Protein AF-A0A345PP57-F1 (afdb_monomer_lite)

pLDDT: mean 84.2, std 14.95, range [36.59, 97.56]

Sequence (136 aa):
MLFDFIETGRGIQILYQYAKQEILESDFFDLTAEGYQQLSEIEQTQKWYILNAEKLNQNYIEEGAYFIVNEKEKNILLRAVQFIHFTSEKLATNASFLERLLYSKHCMPDCFFSTSTKNENENCRIIQLGQSDDKN

Foldseek 3Di:
DVVLLLLLLLLLLCCLQWFPADFDPVQWAWDDPLRLVVDDPVLNVFTKTWGHNVGTDCVRADVQKTKMFTPVNSVSNNSNSVVLCVQCVVPDPPDGSNNSSVSVNVVDPCVSVPPPDPPPDSGIDIGRRDPPPPPD

Structure (mmCIF, N/CA/C/O backbone):
data_AF-A0A345PP57-F1
#
_entry.id   AF-A0A345PP57-F1
#
loop_
_atom_site.group_PDB
_atom_site.id
_atom_site.type_symbol
_atom_site.label_atom_id
_atom_site.label_alt_id
_atom_site.label_comp_id
_atom_site.label_asym_id
_atom_site.label_entity_id
_atom_site.label_seq_id
_atom_site.pdbx_PDB_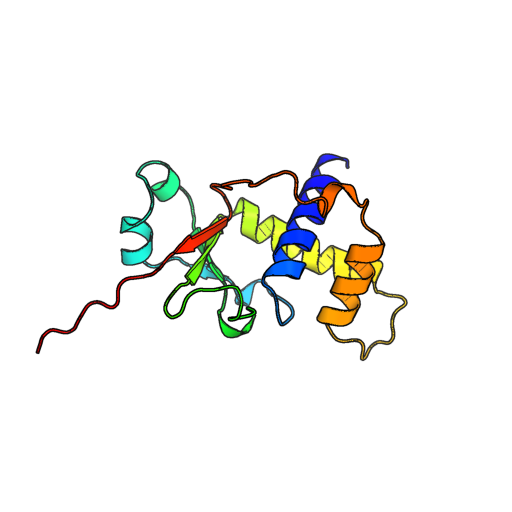ins_code
_atom_site.Cartn_x
_atom_site.Cartn_y
_atom_site.Cartn_z
_atom_site.occupancy
_atom_site.B_iso_or_equiv
_atom_site.auth_seq_id
_atom_site.auth_comp_id
_atom_site.auth_asym_id
_atom_site.auth_atom_id
_atom_site.pdbx_PDB_model_num
ATOM 1 N N . MET A 1 1 ? -2.163 19.521 -8.896 1.00 59.44 1 MET A N 1
ATOM 2 C CA . MET A 1 1 ? -0.851 19.616 -9.582 1.00 59.44 1 MET A CA 1
ATOM 3 C C . MET A 1 1 ? 0.356 19.554 -8.639 1.00 59.44 1 MET A C 1
ATOM 5 O O . MET A 1 1 ? 1.200 18.717 -8.901 1.00 59.44 1 MET A O 1
ATOM 9 N N . LEU A 1 2 ? 0.474 20.348 -7.556 1.00 58.28 2 LEU A N 1
ATOM 10 C CA . LEU A 1 2 ? 1.575 20.173 -6.572 1.00 58.28 2 LEU A CA 1
ATOM 11 C C . LEU A 1 2 ? 1.232 19.175 -5.447 1.00 58.28 2 LEU A C 1
ATOM 13 O O . LEU A 1 2 ? 2.049 18.324 -5.113 1.00 58.28 2 LEU A O 1
ATOM 17 N N . PHE A 1 3 ? 0.009 19.242 -4.904 1.00 57.50 3 PHE A N 1
ATOM 18 C CA . PHE A 1 3 ? -0.466 18.309 -3.870 1.00 57.50 3 PHE A CA 1
ATOM 19 C C . PHE A 1 3 ? -0.450 16.851 -4.348 1.00 57.50 3 PHE A C 1
ATOM 21 O O . PHE A 1 3 ? 0.043 15.989 -3.629 1.00 57.50 3 PHE A O 1
ATOM 28 N N . ASP A 1 4 ? -0.866 16.596 -5.592 1.00 72.69 4 ASP A N 1
ATOM 29 C CA . ASP A 1 4 ? -0.857 15.248 -6.179 1.00 72.69 4 ASP A CA 1
ATOM 30 C C . ASP A 1 4 ? 0.560 14.664 -6.270 1.00 72.69 4 ASP A C 1
ATOM 32 O O . ASP A 1 4 ? 0.749 13.469 -6.061 1.00 72.69 4 ASP A O 1
ATOM 36 N N . PHE A 1 5 ? 1.571 15.500 -6.534 1.00 78.44 5 PHE A N 1
ATOM 37 C CA . PHE A 1 5 ? 2.967 15.067 -6.609 1.00 78.44 5 PHE A CA 1
ATOM 38 C C . PHE A 1 5 ? 3.530 14.717 -5.227 1.00 78.44 5 PHE A C 1
ATOM 40 O O . PHE A 1 5 ? 4.190 13.691 -5.076 1.00 78.44 5 PHE A O 1
ATOM 47 N N . ILE A 1 6 ? 3.219 15.524 -4.205 1.00 83.44 6 ILE A N 1
ATOM 48 C CA . ILE A 1 6 ? 3.633 15.261 -2.818 1.00 83.44 6 ILE A CA 1
ATOM 49 C C . ILE A 1 6 ? 2.985 13.977 -2.294 1.00 83.44 6 ILE A C 1
ATOM 51 O O . ILE A 1 6 ? 3.663 13.126 -1.718 1.00 83.44 6 ILE A O 1
ATOM 55 N N . GLU A 1 7 ? 1.682 13.809 -2.519 1.00 85.94 7 GLU A N 1
ATOM 56 C CA . GLU A 1 7 ? 0.967 12.601 -2.113 1.00 85.94 7 GLU A CA 1
ATOM 57 C C . GLU A 1 7 ? 1.491 11.363 -2.851 1.00 85.94 7 GLU A C 1
ATOM 59 O O . GLU A 1 7 ? 1.737 10.341 -2.217 1.00 85.94 7 GLU A O 1
ATOM 64 N N . THR A 1 8 ? 1.755 11.468 -4.156 1.00 87.50 8 THR A N 1
ATOM 65 C CA . THR A 1 8 ? 2.334 10.374 -4.953 1.00 87.50 8 THR A CA 1
ATOM 66 C C . THR A 1 8 ? 3.727 9.986 -4.464 1.00 87.50 8 THR A C 1
ATOM 68 O O . THR A 1 8 ? 3.983 8.804 -4.247 1.00 87.50 8 THR A O 1
ATOM 71 N N . GLY A 1 9 ? 4.620 10.956 -4.237 1.00 88.56 9 GLY A N 1
ATOM 72 C CA . GLY A 1 9 ? 5.967 10.689 -3.724 1.00 88.56 9 GLY A CA 1
ATOM 73 C C . GLY A 1 9 ? 5.939 9.998 -2.359 1.00 88.56 9 GLY A C 1
ATOM 74 O O . GLY A 1 9 ? 6.667 9.030 -2.135 1.00 88.56 9 GLY A O 1
ATOM 75 N N . ARG A 1 10 ? 5.020 10.412 -1.479 1.00 87.50 10 ARG A N 1
ATOM 76 C CA . ARG A 1 10 ? 4.772 9.740 -0.197 1.00 87.50 10 ARG A CA 1
ATOM 77 C C . ARG A 1 10 ? 4.251 8.313 -0.379 1.00 87.50 10 ARG A C 1
ATOM 79 O O . ARG A 1 10 ? 4.735 7.403 0.285 1.00 87.50 10 ARG A O 1
ATOM 86 N N . GLY A 1 11 ? 3.307 8.096 -1.294 1.00 91.12 11 GLY A N 1
ATOM 87 C CA . GLY A 1 11 ? 2.829 6.754 -1.625 1.00 91.12 11 GLY A CA 1
ATOM 88 C C . GLY A 1 11 ? 3.964 5.851 -2.115 1.00 91.12 11 GLY A C 1
ATOM 89 O O . GLY A 1 11 ? 4.098 4.728 -1.642 1.00 91.12 11 GLY A O 1
ATOM 90 N N . ILE A 1 12 ? 4.856 6.359 -2.971 1.00 92.38 12 ILE A N 1
ATOM 91 C CA . ILE A 1 12 ? 6.043 5.623 -3.439 1.00 92.38 12 ILE A CA 1
ATOM 92 C C . ILE A 1 12 ? 6.989 5.302 -2.280 1.00 92.38 12 ILE A C 1
ATOM 94 O O . ILE A 1 12 ? 7.525 4.199 -2.235 1.00 92.38 12 ILE A O 1
ATOM 98 N N . GLN A 1 13 ? 7.182 6.217 -1.326 1.00 89.88 13 GLN A N 1
ATOM 99 C CA . GLN A 1 13 ? 7.993 5.958 -0.134 1.00 89.88 13 GLN A CA 1
ATOM 100 C C . GLN A 1 13 ? 7.438 4.785 0.690 1.00 89.88 13 GLN A C 1
ATOM 102 O O . GLN A 1 13 ? 8.194 3.887 1.061 1.00 89.88 13 GLN A O 1
ATOM 107 N N . ILE A 1 14 ? 6.123 4.763 0.922 1.00 90.44 14 ILE A N 1
ATOM 108 C CA . ILE A 1 14 ? 5.447 3.688 1.664 1.00 90.44 14 ILE A CA 1
ATOM 109 C C . ILE A 1 14 ? 5.544 2.368 0.897 1.00 90.44 14 ILE A C 1
ATOM 111 O O . ILE A 1 14 ? 5.946 1.356 1.469 1.00 90.44 14 ILE A O 1
ATOM 115 N N . LEU A 1 15 ? 5.249 2.376 -0.405 1.00 93.50 15 LEU A N 1
ATOM 116 C CA . LEU A 1 15 ? 5.375 1.192 -1.256 1.00 93.50 15 LEU A CA 1
ATOM 117 C C . LEU A 1 15 ? 6.810 0.655 -1.253 1.00 93.50 15 LEU A C 1
ATOM 119 O O . LEU A 1 15 ? 7.011 -0.545 -1.113 1.00 93.50 15 LEU A O 1
ATOM 123 N N . TYR A 1 16 ? 7.812 1.530 -1.351 1.00 91.06 16 TYR A N 1
ATOM 124 C CA . TYR A 1 16 ? 9.223 1.140 -1.330 1.00 91.06 16 TYR A CA 1
ATOM 125 C C . TYR A 1 16 ? 9.633 0.471 -0.015 1.00 91.06 16 TYR A C 1
ATOM 127 O O . TYR A 1 16 ? 10.482 -0.418 -0.015 1.00 91.06 16 TYR A O 1
ATOM 135 N N . GLN A 1 17 ? 9.042 0.894 1.101 1.00 88.12 17 GLN A N 1
ATOM 136 C CA . GLN A 1 17 ? 9.332 0.324 2.409 1.00 88.12 17 GLN A CA 1
ATOM 137 C C . GLN A 1 17 ? 8.583 -0.993 2.650 1.00 88.12 17 GLN A C 1
ATOM 139 O O . GLN A 1 17 ? 9.179 -1.947 3.143 1.00 88.12 17 GLN A O 1
ATOM 144 N N . TYR A 1 18 ? 7.296 -1.061 2.305 1.00 91.00 18 TYR A N 1
ATOM 145 C CA . TYR A 1 18 ? 6.420 -2.137 2.772 1.00 91.00 18 TYR A CA 1
ATOM 146 C C . TYR A 1 18 ? 5.929 -3.089 1.684 1.00 91.00 18 TYR A C 1
ATOM 148 O O . TYR A 1 18 ? 5.517 -4.193 2.023 1.00 91.00 18 TYR A O 1
ATOM 156 N N . ALA A 1 19 ? 5.951 -2.734 0.400 1.00 93.12 19 ALA A N 1
ATOM 157 C CA . ALA A 1 19 ? 5.431 -3.609 -0.649 1.00 93.12 19 ALA A CA 1
ATOM 158 C C . ALA A 1 19 ? 6.480 -4.640 -1.099 1.00 93.12 19 ALA A C 1
ATOM 160 O O . ALA A 1 19 ? 7.644 -4.313 -1.327 1.00 93.12 19 ALA A O 1
ATOM 161 N N . LYS A 1 20 ? 6.056 -5.894 -1.288 1.00 94.38 20 LYS A N 1
ATOM 162 C CA . LYS A 1 20 ? 6.827 -6.926 -2.014 1.00 94.38 20 LYS A CA 1
ATOM 163 C C . LYS A 1 20 ? 6.245 -7.242 -3.393 1.00 94.38 20 LYS A C 1
ATOM 165 O O . LYS A 1 20 ? 6.922 -7.838 -4.225 1.00 94.38 20 LYS A O 1
ATOM 170 N N . GLN A 1 21 ? 4.987 -6.875 -3.624 1.00 95.50 21 GLN A N 1
ATOM 171 C CA . GLN A 1 21 ? 4.260 -7.069 -4.876 1.00 95.50 21 GLN A CA 1
ATOM 172 C C . GLN A 1 21 ? 3.379 -5.854 -5.163 1.00 95.50 21 GLN A C 1
ATOM 174 O O . GLN A 1 21 ? 3.165 -5.012 -4.293 1.00 95.50 21 GLN A O 1
ATOM 179 N N . GLU A 1 22 ? 2.858 -5.789 -6.386 1.00 96.00 22 GLU A N 1
ATOM 180 C CA . GLU A 1 22 ? 1.872 -4.784 -6.768 1.00 96.00 22 GLU A CA 1
ATOM 181 C C . GLU A 1 22 ? 0.615 -4.886 -5.899 1.00 96.00 22 GLU A C 1
ATOM 183 O O . GLU A 1 22 ? 0.081 -5.983 -5.693 1.00 96.00 22 GLU A O 1
ATOM 188 N N . ILE A 1 23 ? 0.159 -3.724 -5.433 1.00 96.62 23 ILE A N 1
ATOM 189 C CA . ILE A 1 23 ? -1.055 -3.543 -4.641 1.00 96.62 23 ILE A CA 1
ATOM 190 C C . ILE A 1 23 ? -2.181 -3.075 -5.559 1.00 96.62 23 ILE A C 1
ATOM 192 O O . ILE A 1 23 ? -2.046 -2.077 -6.267 1.00 96.62 23 ILE A O 1
ATOM 196 N N . LEU A 1 24 ? -3.298 -3.790 -5.514 1.00 97.00 24 LEU A N 1
ATOM 197 C CA . LEU A 1 24 ? -4.513 -3.523 -6.272 1.00 97.00 24 LEU A CA 1
ATOM 198 C C . LEU A 1 24 ? -5.635 -3.068 -5.339 1.00 97.00 24 LEU A C 1
ATOM 200 O O . LEU A 1 24 ? -5.567 -3.228 -4.124 1.00 97.00 24 LEU A O 1
ATOM 204 N N . GLU A 1 25 ? -6.719 -2.540 -5.904 1.00 96.94 25 GLU A N 1
ATOM 205 C CA . GLU A 1 25 ? -7.878 -2.133 -5.103 1.00 96.94 25 GLU A CA 1
ATOM 206 C C . GLU A 1 25 ? -8.505 -3.304 -4.324 1.00 96.94 25 GLU A C 1
ATOM 208 O O . GLU A 1 25 ? -8.961 -3.121 -3.198 1.00 96.94 25 GLU A O 1
ATOM 213 N N . SER A 1 26 ? -8.464 -4.514 -4.884 1.00 97.25 26 SER A N 1
ATOM 214 C CA . SER A 1 26 ? -8.949 -5.737 -4.235 1.00 97.25 26 SER A CA 1
ATOM 215 C C . SER A 1 26 ? -8.102 -6.198 -3.048 1.00 97.25 26 SER A C 1
ATOM 217 O O . SER A 1 26 ? -8.527 -7.090 -2.323 1.00 97.25 26 SER A O 1
ATOM 219 N N . ASP A 1 27 ? -6.909 -5.628 -2.853 1.00 97.56 27 ASP A N 1
ATOM 220 C CA . ASP A 1 27 ? -6.021 -5.972 -1.739 1.00 97.56 27 ASP A CA 1
ATOM 221 C C . ASP A 1 27 ? -6.347 -5.194 -0.453 1.00 97.56 27 ASP A C 1
ATOM 223 O O . ASP A 1 27 ? -5.666 -5.373 0.555 1.00 97.56 27 ASP A O 1
ATOM 227 N N . PHE A 1 28 ? -7.366 -4.330 -0.472 1.00 97.25 28 PHE A N 1
ATOM 228 C CA . PHE A 1 28 ? -7.817 -3.567 0.690 1.00 97.25 28 PHE A CA 1
ATOM 229 C C . PHE A 1 28 ? -9.100 -4.177 1.260 1.00 97.25 28 PHE A C 1
ATOM 231 O O . PHE A 1 28 ? -10.176 -4.048 0.674 1.00 97.25 28 PHE A O 1
ATOM 238 N N . PHE A 1 29 ? -8.991 -4.809 2.424 1.00 96.12 29 PHE A N 1
ATOM 239 C CA . PHE A 1 29 ? -10.115 -5.384 3.162 1.00 96.12 29 PHE A CA 1
ATOM 240 C C . PHE A 1 29 ? -10.619 -4.394 4.209 1.00 96.12 29 PHE A C 1
ATOM 242 O O . PHE A 1 29 ? -9.820 -3.660 4.779 1.00 96.12 29 PHE A O 1
ATOM 249 N N . ASP A 1 30 ? -11.920 -4.356 4.492 1.00 95.81 30 ASP A N 1
ATOM 250 C CA . ASP A 1 30 ? -12.435 -3.503 5.570 1.00 95.81 30 ASP A CA 1
ATOM 251 C C . ASP A 1 30 ? -11.852 -3.942 6.931 1.00 95.81 30 ASP A C 1
ATOM 253 O O . ASP A 1 30 ? -11.715 -5.138 7.211 1.00 95.81 30 ASP A O 1
ATOM 257 N N . LEU A 1 31 ? -11.490 -2.974 7.781 1.00 93.69 31 LEU A N 1
ATOM 258 C CA . LEU A 1 31 ? -10.979 -3.252 9.126 1.00 93.69 31 LEU A CA 1
ATOM 259 C C . LEU A 1 31 ? -12.056 -3.926 9.994 1.00 93.69 31 LEU A C 1
ATOM 261 O O . LEU A 1 31 ? -13.216 -3.513 10.010 1.00 93.69 31 LEU A O 1
ATOM 265 N N . THR A 1 32 ? -11.662 -4.955 10.746 1.00 91.25 32 THR A N 1
ATOM 266 C CA . THR A 1 32 ? -12.563 -5.692 11.642 1.00 91.25 32 THR A CA 1
ATOM 267 C C . THR A 1 32 ? -12.995 -4.843 12.840 1.00 91.25 32 THR A C 1
ATOM 269 O O . THR A 1 32 ? -12.306 -3.905 13.242 1.00 91.25 32 THR A O 1
ATOM 272 N N . ALA A 1 33 ? -14.121 -5.199 13.468 1.00 89.19 33 ALA A N 1
ATOM 273 C CA . ALA A 1 33 ? -14.610 -4.507 14.663 1.00 89.19 33 ALA A CA 1
ATOM 274 C C . ALA A 1 33 ? -13.584 -4.508 15.817 1.00 89.19 33 ALA A C 1
ATOM 276 O O . ALA A 1 33 ? -13.418 -3.496 16.491 1.00 89.19 33 ALA A O 1
ATOM 277 N N . GLU A 1 34 ? -12.857 -5.613 16.006 1.00 87.56 34 GLU A N 1
ATOM 278 C CA . GLU A 1 34 ? -11.767 -5.723 16.987 1.00 87.56 34 GLU A CA 1
ATOM 279 C C . GLU A 1 34 ? -10.621 -4.754 16.670 1.00 87.56 34 GLU A C 1
ATOM 281 O O . GLU A 1 34 ? -10.100 -4.092 17.565 1.00 87.56 34 GLU A O 1
ATOM 286 N N . GLY A 1 35 ? -10.273 -4.591 15.390 1.00 87.12 35 GLY A N 1
ATOM 287 C CA . GLY A 1 35 ? -9.281 -3.604 14.969 1.00 87.12 35 GLY A CA 1
ATOM 288 C C . GLY A 1 35 ? -9.717 -2.168 15.221 1.00 87.12 35 GLY A C 1
ATOM 289 O O . GLY A 1 35 ? -8.895 -1.335 15.604 1.00 87.12 35 GLY A O 1
ATOM 290 N N . TYR A 1 36 ? -11.015 -1.890 15.093 1.00 90.31 36 TYR A N 1
ATOM 291 C CA . TYR A 1 36 ? -11.571 -0.589 15.446 1.00 90.31 36 TYR A CA 1
ATOM 292 C C . TYR A 1 36 ? -11.462 -0.277 16.945 1.00 90.31 36 TYR A C 1
ATOM 294 O O . TYR A 1 36 ? -11.211 0.869 17.302 1.00 90.31 36 TYR A O 1
ATOM 302 N N . GLN A 1 37 ? -11.563 -1.272 17.831 1.00 89.19 37 GLN A N 1
ATOM 303 C CA . GLN A 1 37 ? -11.406 -1.061 19.280 1.00 89.19 37 GLN A CA 1
ATOM 304 C C . GLN A 1 37 ? -9.983 -0.642 19.684 1.00 89.19 37 GLN A C 1
ATOM 306 O O . GLN A 1 37 ? -9.793 -0.086 20.763 1.00 89.19 37 GLN A O 1
ATOM 311 N N . GLN A 1 38 ? -8.992 -0.876 18.819 1.00 86.19 38 GLN A N 1
ATOM 312 C CA . GLN A 1 38 ? -7.602 -0.452 19.019 1.00 86.19 38 GLN A CA 1
ATOM 313 C C . GLN A 1 38 ? -7.291 0.932 18.427 1.00 86.19 38 GLN A C 1
ATOM 315 O O . GLN A 1 38 ? -6.165 1.425 18.522 1.00 86.19 38 GLN A O 1
ATOM 320 N N . LEU A 1 39 ? -8.246 1.552 17.735 1.00 87.38 39 LEU A N 1
ATOM 321 C CA . LEU A 1 39 ? -8.149 2.935 17.270 1.00 87.38 39 LEU A CA 1
ATOM 322 C C . LEU A 1 39 ? -8.548 3.885 18.407 1.00 87.38 39 LEU A C 1
ATOM 324 O O . LEU A 1 39 ? -9.391 3.551 19.240 1.00 87.38 39 LEU A O 1
ATOM 328 N N . SER A 1 40 ? -7.991 5.096 18.413 1.00 88.25 40 SER A N 1
ATOM 329 C CA . SER A 1 40 ? -8.514 6.180 19.251 1.00 88.25 40 SER A CA 1
ATOM 330 C C . SER A 1 40 ? -9.950 6.541 18.846 1.00 88.25 40 SER A C 1
ATOM 332 O O . SER A 1 40 ? -10.365 6.301 17.712 1.00 88.25 40 SER A O 1
ATOM 334 N N . GLU A 1 41 ? -10.715 7.166 19.745 1.00 88.19 41 GLU A N 1
ATOM 335 C CA . GLU A 1 41 ? -12.115 7.547 19.479 1.00 88.19 41 GLU A CA 1
ATOM 336 C C . GLU A 1 41 ? -12.273 8.394 18.205 1.00 88.19 41 GLU A C 1
ATOM 338 O O . GLU A 1 41 ? -13.239 8.236 17.461 1.00 88.19 41 GLU A O 1
ATOM 343 N N . ILE A 1 42 ? -11.300 9.265 17.919 1.00 87.38 42 ILE A N 1
ATOM 344 C CA . ILE A 1 42 ? -11.299 10.112 16.722 1.00 87.38 42 ILE A CA 1
ATOM 345 C C . ILE A 1 42 ? -11.093 9.259 15.466 1.00 87.38 42 ILE A C 1
ATOM 347 O O . ILE A 1 42 ? -11.828 9.406 14.489 1.00 87.38 42 ILE A O 1
ATOM 351 N N . GLU A 1 43 ? -10.127 8.344 15.481 1.00 87.44 43 GLU A N 1
ATOM 352 C CA . GLU A 1 43 ? -9.827 7.466 14.346 1.00 87.44 43 GLU A CA 1
ATOM 353 C C . GLU A 1 43 ? -10.978 6.494 14.043 1.00 87.44 43 GLU A C 1
ATOM 355 O O . GLU A 1 43 ? -11.212 6.175 12.876 1.00 87.44 43 GLU A O 1
ATOM 360 N N . GLN A 1 44 ? -11.742 6.076 15.058 1.00 88.50 44 GLN A N 1
ATOM 361 C CA . GLN A 1 44 ? -12.920 5.213 14.891 1.00 88.50 44 GLN A CA 1
ATOM 362 C C . GLN A 1 44 ? -14.036 5.862 14.055 1.00 88.50 44 GLN A C 1
ATOM 364 O O . GLN A 1 44 ? -14.876 5.156 13.501 1.00 88.50 44 GLN A O 1
ATOM 369 N N . THR A 1 45 ? -14.038 7.192 13.912 1.00 89.44 45 THR A N 1
ATOM 370 C CA . THR A 1 45 ? -15.004 7.906 13.056 1.00 89.44 45 THR A CA 1
ATOM 371 C C . THR A 1 45 ? -14.699 7.789 11.559 1.00 89.44 45 THR A C 1
ATOM 373 O O . THR A 1 45 ? -15.517 8.190 10.728 1.00 89.44 45 THR A O 1
ATOM 376 N N . GLN A 1 46 ? -13.531 7.250 11.197 1.00 91.38 46 GLN A N 1
ATOM 377 C CA . GLN A 1 46 ? -13.059 7.147 9.819 1.00 91.38 46 GLN A CA 1
ATOM 378 C C . GLN A 1 46 ? -13.165 5.716 9.282 1.00 91.38 46 GLN A C 1
ATOM 380 O O . GLN A 1 46 ? -13.220 4.735 10.027 1.00 91.38 46 GLN A O 1
ATOM 385 N N . LYS A 1 47 ? -13.158 5.583 7.952 1.00 94.25 47 LYS A N 1
ATOM 386 C CA . LYS A 1 47 ? -13.090 4.275 7.301 1.00 94.25 47 LYS A CA 1
ATOM 387 C C . LYS A 1 47 ? -11.640 3.801 7.189 1.00 94.25 47 LYS A C 1
ATOM 389 O O . LYS A 1 47 ? -10.801 4.520 6.641 1.00 94.25 47 LYS A O 1
ATOM 394 N N . TRP A 1 48 ? -11.390 2.587 7.670 1.00 95.31 48 TRP A N 1
ATOM 395 C CA . TRP A 1 48 ? -10.080 1.948 7.697 1.00 95.31 48 TRP A CA 1
ATOM 396 C C . TRP A 1 48 ? -10.077 0.629 6.939 1.00 95.31 48 TRP A C 1
ATOM 398 O O . TRP A 1 48 ? -11.067 -0.105 6.924 1.00 95.31 48 TRP A O 1
ATOM 408 N N . TYR A 1 49 ? -8.926 0.330 6.350 1.00 96.50 49 TYR A N 1
ATOM 409 C CA . TYR A 1 49 ? -8.687 -0.855 5.549 1.00 96.50 49 TYR A CA 1
ATOM 410 C C . TYR A 1 49 ? -7.439 -1.580 6.021 1.00 96.50 49 TYR A C 1
ATOM 412 O O . TYR A 1 49 ? -6.423 -0.947 6.297 1.00 96.50 49 TYR A O 1
ATOM 420 N N . ILE A 1 50 ? -7.506 -2.903 6.044 1.00 95.44 50 ILE A N 1
ATOM 421 C CA . ILE A 1 50 ? -6.367 -3.802 6.164 1.00 95.44 50 ILE A CA 1
ATOM 422 C C . ILE A 1 50 ? -5.820 -4.055 4.762 1.00 95.44 50 ILE A C 1
ATOM 424 O O . ILE A 1 50 ? -6.556 -4.462 3.863 1.00 95.44 50 ILE A O 1
ATOM 428 N N . LEU A 1 51 ? -4.521 -3.845 4.576 1.00 94.69 51 LEU A N 1
ATOM 429 C CA . LEU A 1 51 ? -3.838 -4.205 3.342 1.00 94.69 51 LEU A CA 1
ATOM 430 C C . LEU A 1 51 ? -3.426 -5.683 3.377 1.00 94.69 51 LEU A C 1
ATOM 432 O O . LEU A 1 51 ? -2.875 -6.160 4.370 1.00 94.69 51 LEU A O 1
ATOM 436 N N . ASN A 1 52 ? -3.677 -6.401 2.282 1.00 94.50 52 ASN A N 1
ATOM 437 C CA . ASN A 1 52 ? -3.368 -7.818 2.136 1.00 94.50 52 ASN A CA 1
ATOM 438 C C . ASN A 1 52 ? -1.896 -8.122 2.479 1.00 94.50 52 ASN A C 1
ATOM 440 O O . ASN A 1 52 ? -0.971 -7.679 1.793 1.00 94.50 52 ASN A O 1
ATOM 444 N N . ALA A 1 53 ? -1.678 -8.938 3.513 1.00 92.06 53 ALA A N 1
ATOM 445 C CA . ALA A 1 53 ? -0.352 -9.326 3.993 1.00 92.06 53 ALA A CA 1
ATOM 446 C C . ALA A 1 53 ? 0.490 -10.058 2.929 1.00 92.06 53 ALA A C 1
ATOM 448 O O . ALA A 1 53 ? 1.727 -10.003 2.946 1.00 92.06 53 ALA A O 1
ATOM 449 N N . GLU A 1 54 ? -0.155 -10.695 1.948 1.00 93.00 54 GLU A N 1
ATOM 450 C CA . GLU A 1 54 ? 0.518 -11.320 0.807 1.00 93.00 54 GLU A CA 1
ATOM 451 C C . GLU A 1 54 ? 1.164 -10.311 -0.144 1.00 93.00 54 GLU A C 1
ATOM 453 O O . GLU A 1 54 ? 2.023 -10.690 -0.937 1.00 93.00 54 GLU A O 1
ATOM 458 N N . LYS A 1 55 ? 0.814 -9.026 -0.058 1.00 94.50 55 LYS A N 1
ATOM 459 C CA . LYS A 1 55 ? 1.438 -7.948 -0.838 1.00 94.50 55 LYS A CA 1
ATOM 460 C C . LYS A 1 55 ? 2.581 -7.266 -0.109 1.00 94.50 55 LYS A C 1
ATOM 462 O O . LYS A 1 55 ? 3.335 -6.508 -0.722 1.00 94.50 55 LYS A O 1
ATOM 467 N N . LEU A 1 56 ? 2.755 -7.579 1.172 1.00 92.50 56 LEU A N 1
ATOM 468 C CA . LEU A 1 56 ? 3.655 -6.868 2.061 1.00 92.50 56 LEU A CA 1
ATOM 469 C C . LEU A 1 56 ? 4.952 -7.627 2.343 1.00 92.50 56 LEU A C 1
ATOM 471 O O . LEU A 1 56 ? 4.992 -8.862 2.413 1.00 92.50 56 LEU A O 1
ATOM 475 N N . ASN A 1 57 ? 6.023 -6.857 2.505 1.00 89.50 57 ASN A N 1
ATOM 476 C CA . ASN A 1 57 ? 7.323 -7.307 2.961 1.00 89.50 57 ASN A CA 1
ATOM 477 C C . ASN A 1 57 ? 7.294 -7.478 4.484 1.00 89.50 57 ASN A C 1
ATOM 479 O O . ASN A 1 57 ? 7.344 -6.509 5.241 1.00 89.50 57 ASN A O 1
ATOM 483 N N . GLN A 1 58 ? 7.244 -8.736 4.914 1.00 83.25 58 GLN A N 1
ATOM 484 C CA . GLN A 1 58 ? 7.123 -9.120 6.320 1.00 83.25 58 GLN A CA 1
ATOM 485 C C . GLN A 1 58 ? 8.368 -8.772 7.154 1.00 83.25 58 GLN A C 1
ATOM 487 O O . GLN A 1 58 ? 8.303 -8.776 8.371 1.00 83.25 58 GLN A O 1
ATOM 492 N N . ASN A 1 59 ? 9.489 -8.381 6.535 1.00 85.88 59 ASN A N 1
ATOM 493 C CA . ASN A 1 59 ? 10.664 -7.912 7.282 1.00 85.88 59 ASN A CA 1
ATOM 494 C C . ASN A 1 59 ? 10.426 -6.574 8.006 1.00 85.88 59 ASN A C 1
ATOM 496 O O . ASN A 1 59 ? 11.220 -6.198 8.865 1.00 85.88 59 ASN A O 1
ATOM 500 N N . TYR A 1 60 ? 9.374 -5.840 7.628 1.00 81.56 60 TYR A N 1
ATOM 501 C CA . TYR A 1 60 ? 9.027 -4.531 8.189 1.00 81.56 60 TYR A CA 1
ATOM 502 C C . TYR A 1 60 ? 7.695 -4.535 8.943 1.00 81.56 60 TYR A C 1
ATOM 504 O O . TYR A 1 60 ? 7.224 -3.473 9.347 1.00 81.56 60 TYR A O 1
ATOM 512 N N . ILE A 1 61 ? 7.076 -5.705 9.097 1.00 83.06 61 ILE A N 1
ATOM 513 C CA . ILE A 1 61 ? 5.797 -5.879 9.777 1.00 83.06 61 ILE A CA 1
ATOM 514 C C . ILE A 1 61 ? 6.012 -6.911 10.870 1.00 83.06 61 ILE A C 1
ATOM 516 O O . ILE A 1 61 ? 6.561 -7.980 10.625 1.00 83.06 61 ILE A O 1
ATOM 520 N N . GLU A 1 62 ? 5.619 -6.565 12.089 1.00 82.88 62 GLU A N 1
ATOM 521 C CA . GLU A 1 62 ? 5.710 -7.482 13.218 1.00 82.88 62 GLU A CA 1
ATOM 522 C C . GLU A 1 62 ? 4.815 -8.706 12.992 1.00 82.88 62 GLU A C 1
ATOM 524 O O . GLU A 1 62 ? 3.752 -8.620 12.375 1.00 82.88 62 GLU A O 1
ATOM 529 N N . GLU A 1 63 ? 5.244 -9.862 13.491 1.00 80.88 63 GLU A N 1
ATOM 530 C CA . GLU A 1 63 ? 4.465 -11.092 13.379 1.00 80.88 63 GLU A CA 1
ATOM 531 C C . GLU A 1 63 ? 3.082 -10.916 14.030 1.00 80.88 63 GLU A C 1
ATOM 533 O O . GLU A 1 63 ? 2.962 -10.401 15.140 1.00 80.88 63 GLU A O 1
ATOM 538 N N . GLY A 1 64 ? 2.023 -11.306 13.314 1.00 80.44 64 GLY A N 1
ATOM 539 C CA . GLY A 1 64 ? 0.637 -11.119 13.762 1.00 80.44 64 GLY A CA 1
ATOM 540 C C . GLY A 1 64 ? 0.098 -9.688 13.624 1.00 80.44 64 GLY A C 1
ATOM 541 O O . GLY A 1 64 ? -1.060 -9.443 13.968 1.00 80.44 64 GLY A O 1
ATOM 542 N N . ALA A 1 65 ? 0.891 -8.748 13.103 1.00 86.88 65 ALA A N 1
ATOM 543 C CA . ALA A 1 65 ? 0.445 -7.387 12.857 1.00 86.88 65 ALA A CA 1
ATOM 544 C C . ALA A 1 65 ? -0.163 -7.198 11.459 1.00 86.88 65 ALA A C 1
ATOM 546 O O . ALA A 1 65 ? 0.173 -7.866 10.481 1.00 86.88 65 ALA A O 1
ATOM 547 N N . TYR A 1 66 ? -1.052 -6.219 11.374 1.00 88.62 66 TYR A N 1
ATOM 548 C CA . TYR A 1 66 ? -1.770 -5.810 10.183 1.00 88.62 66 TYR A CA 1
ATOM 549 C C . TYR A 1 66 ? -1.345 -4.400 9.809 1.00 88.62 66 TYR A C 1
ATOM 551 O O . TYR A 1 66 ? -1.332 -3.493 10.642 1.00 88.62 66 TYR A O 1
ATOM 559 N N . PHE A 1 67 ? -1.027 -4.204 8.534 1.00 92.12 67 PHE A N 1
ATOM 560 C CA . PHE A 1 67 ? -0.820 -2.875 7.982 1.00 92.12 67 PHE A CA 1
ATOM 561 C C . PHE A 1 67 ? -2.176 -2.292 7.599 1.00 92.12 67 PHE A C 1
ATOM 563 O O . PHE A 1 67 ? -2.867 -2.842 6.737 1.00 92.12 67 PHE A O 1
ATOM 570 N N . ILE A 1 68 ? -2.556 -1.192 8.240 1.00 93.62 68 ILE A N 1
ATOM 571 C CA . ILE A 1 68 ? -3.844 -0.545 8.030 1.00 93.62 68 ILE A CA 1
ATOM 572 C C . ILE A 1 68 ? -3.687 0.879 7.515 1.00 93.62 68 ILE A C 1
ATOM 574 O O . ILE A 1 68 ? -2.730 1.593 7.828 1.00 93.62 68 ILE A O 1
ATOM 578 N N . VAL A 1 69 ? -4.659 1.291 6.713 1.00 94.69 69 VAL A N 1
ATOM 579 C CA . VAL A 1 69 ? -4.691 2.585 6.038 1.00 94.69 69 VAL A CA 1
ATOM 580 C C . VAL A 1 69 ? -6.105 3.143 6.059 1.00 94.69 69 VAL A C 1
ATOM 582 O O . VAL A 1 69 ? -7.070 2.386 5.956 1.00 94.69 69 VAL A 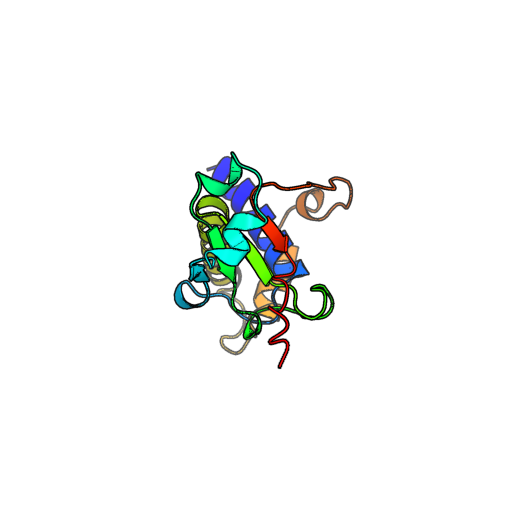O 1
ATOM 585 N N . ASN A 1 70 ? -6.256 4.459 6.174 1.00 94.44 70 ASN A N 1
ATOM 586 C CA . ASN A 1 70 ? -7.567 5.078 5.993 1.00 94.44 70 ASN A CA 1
ATOM 587 C C . ASN A 1 70 ? -7.907 5.259 4.501 1.00 94.44 70 ASN A C 1
ATOM 589 O O . ASN A 1 70 ? -7.095 4.991 3.613 1.00 94.44 70 ASN A O 1
ATOM 593 N N . GLU A 1 71 ? -9.120 5.729 4.205 1.00 94.62 71 GLU A N 1
ATOM 594 C CA . GLU A 1 71 ? -9.576 5.973 2.826 1.00 94.62 71 GLU A CA 1
ATOM 595 C C . GLU A 1 71 ? -8.633 6.890 2.030 1.00 94.62 71 GLU A C 1
ATOM 597 O O . GLU A 1 71 ? -8.318 6.622 0.868 1.00 94.62 71 GLU A O 1
ATOM 602 N N . LYS A 1 72 ? -8.148 7.977 2.642 1.00 92.19 72 LYS A N 1
ATOM 603 C CA . LYS A 1 72 ? -7.234 8.909 1.970 1.00 92.19 72 LYS A CA 1
ATOM 604 C C . LYS A 1 72 ? -5.939 8.199 1.584 1.00 92.19 72 LYS A C 1
ATOM 606 O O . LYS A 1 72 ? -5.460 8.338 0.460 1.00 92.19 72 LYS A O 1
ATOM 611 N N . GLU A 1 73 ? -5.391 7.429 2.507 1.00 92.81 73 GLU A N 1
ATOM 612 C CA . GLU A 1 73 ? -4.151 6.695 2.329 1.00 92.81 73 GLU A CA 1
ATOM 613 C C . GLU A 1 73 ? -4.263 5.584 1.283 1.00 92.81 73 GLU A C 1
ATOM 615 O O . GLU A 1 73 ? -3.411 5.501 0.399 1.00 92.81 73 GLU A O 1
ATOM 620 N N . LYS A 1 74 ? -5.348 4.797 1.313 1.00 95.19 74 LYS A N 1
ATOM 621 C CA . LYS A 1 74 ? -5.674 3.817 0.266 1.00 95.19 74 LYS A CA 1
ATOM 622 C C . LYS A 1 74 ? -5.587 4.463 -1.120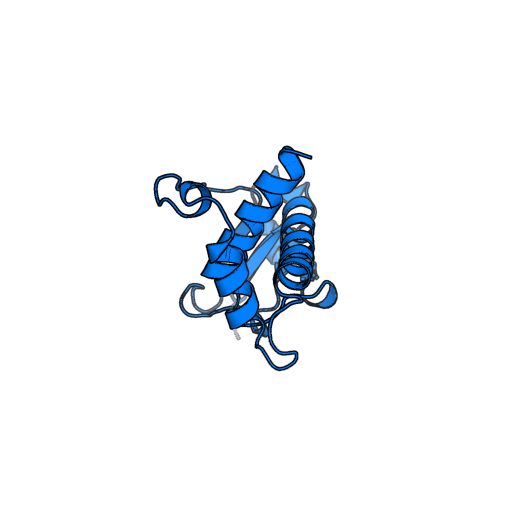 1.00 95.19 74 LYS A C 1
ATOM 624 O O . LYS A 1 74 ? -4.896 3.961 -2.006 1.00 95.19 74 LYS A O 1
ATOM 629 N N . ASN A 1 75 ? -6.238 5.614 -1.294 1.00 94.38 75 ASN A N 1
ATOM 630 C CA . ASN A 1 75 ? -6.242 6.335 -2.567 1.00 94.38 75 ASN A CA 1
ATOM 631 C C . ASN A 1 75 ? -4.847 6.829 -2.976 1.00 94.38 75 ASN A C 1
ATOM 633 O O . ASN A 1 75 ? -4.509 6.820 -4.159 1.00 94.38 75 ASN A O 1
ATOM 637 N N . ILE A 1 76 ? -4.019 7.232 -2.014 1.00 93.31 76 ILE A N 1
ATOM 638 C CA . ILE A 1 76 ? -2.645 7.672 -2.274 1.00 93.31 76 ILE A CA 1
ATOM 639 C C . ILE A 1 76 ? -1.763 6.504 -2.728 1.00 93.31 76 ILE A C 1
ATOM 641 O O . ILE A 1 76 ? -1.008 6.659 -3.690 1.00 93.31 76 ILE A O 1
ATOM 645 N N . LEU A 1 77 ? -1.901 5.328 -2.112 1.00 95.50 77 LEU A N 1
ATOM 646 C CA . LEU A 1 77 ? -1.189 4.121 -2.541 1.00 95.50 77 LEU A CA 1
ATOM 647 C C . LEU A 1 77 ? -1.599 3.697 -3.954 1.00 95.50 77 LEU A C 1
ATOM 649 O O . LEU A 1 77 ? -0.733 3.443 -4.790 1.00 95.50 77 LEU A O 1
ATOM 653 N N . LEU A 1 78 ? -2.900 3.695 -4.256 1.00 95.94 78 LEU A N 1
ATOM 654 C CA . LEU A 1 78 ? -3.402 3.349 -5.590 1.00 95.94 78 LEU A CA 1
ATOM 655 C C . LEU A 1 78 ? -2.915 4.330 -6.668 1.00 95.94 78 LEU A C 1
ATOM 657 O O . LEU A 1 78 ? -2.479 3.905 -7.738 1.00 95.94 78 LEU A O 1
ATOM 661 N N . ARG A 1 79 ? -2.908 5.638 -6.382 1.00 94.12 79 ARG A N 1
ATOM 662 C CA . ARG A 1 79 ? -2.334 6.646 -7.293 1.00 94.12 79 ARG A CA 1
ATOM 663 C C . ARG A 1 79 ? -0.832 6.458 -7.486 1.00 94.12 79 ARG A C 1
ATOM 665 O O . ARG A 1 79 ? -0.344 6.607 -8.602 1.00 94.12 79 ARG A O 1
ATOM 672 N N . ALA A 1 80 ? -0.099 6.106 -6.431 1.00 94.75 80 ALA A N 1
ATOM 673 C CA . ALA A 1 80 ? 1.325 5.813 -6.539 1.00 94.75 80 ALA A CA 1
ATOM 674 C C . ALA A 1 80 ? 1.588 4.589 -7.429 1.00 94.75 80 ALA A C 1
ATOM 676 O O . ALA A 1 80 ? 2.471 4.654 -8.280 1.00 94.75 80 ALA A O 1
ATOM 677 N N . VAL A 1 81 ? 0.787 3.523 -7.318 1.00 95.81 81 VAL A N 1
ATOM 678 C CA . VAL A 1 81 ? 0.853 2.363 -8.229 1.00 95.81 81 VAL A CA 1
ATOM 679 C C . VAL A 1 81 ? 0.603 2.785 -9.680 1.00 95.81 81 VAL A C 1
ATOM 681 O O . VAL A 1 81 ? 1.391 2.446 -10.562 1.00 95.81 81 VAL A O 1
ATOM 684 N N . GLN A 1 82 ? -0.429 3.593 -9.939 1.00 93.38 82 GLN A N 1
ATOM 685 C CA . GLN A 1 82 ? -0.701 4.127 -11.282 1.00 93.38 82 GLN A CA 1
ATOM 686 C C . GLN A 1 82 ? 0.467 4.962 -11.825 1.00 93.38 82 GLN A C 1
ATOM 688 O O . GLN A 1 82 ? 0.854 4.820 -12.985 1.00 93.38 82 GLN A O 1
ATOM 693 N N . PHE A 1 83 ? 1.061 5.807 -10.984 1.00 92.12 83 PHE A N 1
ATOM 694 C CA . PHE A 1 83 ? 2.218 6.614 -11.354 1.00 92.12 83 PHE A CA 1
ATOM 695 C C . PHE A 1 83 ? 3.456 5.757 -11.653 1.00 92.12 83 PHE A C 1
ATOM 697 O O . PHE A 1 83 ? 4.193 6.047 -12.597 1.00 92.12 83 PHE A O 1
ATOM 704 N N . ILE A 1 84 ? 3.684 4.690 -10.884 1.00 94.50 84 ILE A N 1
ATOM 705 C CA . ILE A 1 84 ? 4.772 3.734 -11.127 1.00 94.50 84 ILE A CA 1
ATOM 706 C C . ILE A 1 84 ? 4.605 3.083 -12.498 1.00 94.50 84 ILE A C 1
ATOM 708 O O . ILE A 1 84 ? 5.565 3.006 -13.266 1.00 94.50 84 ILE A O 1
ATOM 712 N N . HIS A 1 85 ? 3.388 2.661 -12.849 1.00 92.38 85 HIS A N 1
ATOM 713 C CA . HIS A 1 85 ? 3.108 2.116 -14.179 1.00 92.38 85 HIS A CA 1
ATOM 714 C C . HIS A 1 85 ? 3.402 3.130 -15.277 1.00 92.38 85 HIS A C 1
ATOM 716 O O . HIS A 1 85 ? 4.183 2.826 -16.174 1.00 92.38 85 HIS A O 1
ATOM 722 N N . PHE A 1 86 ? 2.876 4.349 -15.146 1.00 90.06 86 PHE A N 1
ATOM 723 C CA . PHE A 1 86 ? 3.080 5.430 -16.112 1.00 90.06 86 PHE A CA 1
ATOM 724 C C . PHE A 1 86 ? 4.564 5.789 -16.308 1.00 90.06 86 PHE A C 1
ATOM 726 O O . PHE A 1 86 ? 5.055 5.916 -17.428 1.00 90.06 86 PHE A O 1
ATOM 733 N N . THR A 1 87 ? 5.322 5.931 -15.221 1.00 89.44 87 THR A N 1
ATOM 734 C CA . THR A 1 87 ? 6.741 6.315 -15.309 1.00 89.44 87 THR A CA 1
ATOM 735 C C . THR A 1 87 ? 7.646 5.183 -15.772 1.00 89.44 87 THR A C 1
ATOM 737 O O . THR A 1 87 ? 8.695 5.444 -16.361 1.00 89.44 87 THR A O 1
ATOM 740 N N . SER A 1 88 ? 7.237 3.930 -15.573 1.00 91.69 88 SER A N 1
ATOM 741 C CA . SER A 1 88 ? 7.993 2.746 -15.983 1.00 91.69 88 SER A CA 1
ATOM 742 C C . SER A 1 88 ? 7.561 2.157 -17.331 1.00 91.69 88 SER A C 1
ATOM 744 O O . SER A 1 88 ? 8.017 1.072 -17.689 1.00 91.69 88 SER A O 1
ATOM 746 N N . GLU A 1 89 ? 6.735 2.858 -18.116 1.00 88.50 89 GLU A N 1
ATOM 747 C CA . GLU A 1 89 ? 6.267 2.401 -19.439 1.00 88.50 89 GLU A CA 1
ATOM 748 C C . GLU A 1 89 ? 7.409 2.036 -20.400 1.00 88.50 89 GLU A C 1
ATOM 750 O O . GLU A 1 89 ? 7.252 1.174 -21.262 1.00 88.50 89 GLU A O 1
ATOM 755 N N . LYS A 1 90 ? 8.577 2.670 -20.244 1.00 87.88 90 LYS A N 1
ATOM 756 C CA . LYS A 1 90 ? 9.769 2.414 -21.068 1.00 87.88 90 LYS A CA 1
ATOM 757 C C . LYS A 1 90 ? 10.581 1.193 -20.629 1.00 87.88 90 LYS A C 1
ATOM 759 O O . LYS A 1 90 ? 11.512 0.813 -21.338 1.00 87.88 90 LYS A O 1
ATOM 764 N N . LEU A 1 91 ? 10.287 0.611 -19.466 1.00 90.25 91 LEU A N 1
ATOM 765 C CA . LEU A 1 91 ? 10.925 -0.629 -19.030 1.00 90.25 91 LEU A CA 1
ATOM 766 C C . LEU A 1 91 ? 10.367 -1.821 -19.811 1.00 90.25 91 LEU A C 1
ATOM 768 O O . LEU A 1 91 ? 9.270 -1.774 -20.366 1.00 90.25 91 LEU A O 1
ATOM 772 N N . ALA A 1 92 ? 11.128 -2.914 -19.830 1.00 90.44 92 ALA A N 1
ATOM 773 C CA . ALA A 1 92 ? 10.674 -4.155 -20.436 1.00 90.44 92 ALA A CA 1
ATOM 774 C C . ALA A 1 92 ? 9.344 -4.607 -19.807 1.00 90.44 92 ALA A C 1
ATOM 776 O O . ALA A 1 92 ? 9.120 -4.461 -18.605 1.00 90.44 92 ALA A O 1
ATOM 777 N N . THR A 1 93 ? 8.443 -5.165 -20.614 1.00 84.75 93 THR A N 1
ATOM 778 C CA . THR A 1 93 ? 7.104 -5.572 -20.157 1.00 84.75 93 THR A CA 1
ATOM 779 C C . THR A 1 93 ? 7.151 -6.619 -19.045 1.00 84.75 93 THR A C 1
ATOM 781 O O . THR A 1 93 ? 6.277 -6.628 -18.186 1.00 84.75 93 THR A O 1
ATOM 784 N N . ASN A 1 94 ? 8.199 -7.444 -19.015 1.00 89.31 94 ASN A N 1
ATOM 785 C CA . ASN A 1 94 ? 8.457 -8.449 -17.985 1.00 89.31 94 ASN A CA 1
ATOM 786 C C . ASN A 1 94 ? 9.147 -7.905 -16.720 1.00 89.31 94 ASN A C 1
ATOM 788 O O . ASN A 1 94 ? 9.417 -8.696 -15.818 1.00 89.31 94 ASN A O 1
ATOM 792 N N . ALA A 1 95 ? 9.446 -6.603 -16.641 1.00 92.12 95 ALA A N 1
ATOM 793 C CA . ALA A 1 95 ? 9.974 -5.998 -15.425 1.00 92.12 95 ALA A CA 1
ATOM 794 C C . ALA A 1 95 ? 8.966 -6.160 -14.281 1.00 92.12 95 ALA A C 1
ATOM 796 O O . ALA A 1 95 ? 7.786 -5.806 -14.409 1.00 92.12 95 ALA A O 1
ATOM 797 N N . SER A 1 96 ? 9.456 -6.684 -13.164 1.00 94.00 96 SER A N 1
ATOM 798 C CA . SER A 1 96 ? 8.698 -6.873 -11.935 1.00 94.00 96 SER A CA 1
ATOM 799 C C . SER A 1 96 ? 8.218 -5.540 -11.361 1.00 94.00 96 SER A C 1
ATOM 801 O O . SER A 1 96 ? 8.789 -4.475 -11.613 1.00 94.00 96 SER A O 1
ATOM 803 N N . PHE A 1 97 ? 7.187 -5.595 -10.518 1.00 94.31 97 PHE A N 1
ATOM 804 C CA . PHE A 1 97 ? 6.703 -4.406 -9.816 1.00 94.31 97 PHE A CA 1
ATOM 805 C C . PHE A 1 97 ? 7.807 -3.723 -8.994 1.00 94.31 97 PHE A C 1
ATOM 807 O O . PHE A 1 97 ? 7.894 -2.499 -8.985 1.00 94.31 97 PHE A O 1
ATOM 814 N N . LEU A 1 98 ? 8.695 -4.496 -8.357 1.00 94.12 98 LEU A N 1
ATOM 815 C CA . LEU A 1 98 ? 9.794 -3.950 -7.556 1.00 94.12 98 LEU A CA 1
ATOM 816 C C . LEU A 1 98 ? 10.825 -3.199 -8.406 1.00 94.12 98 LEU A C 1
ATOM 818 O O . LEU A 1 98 ? 11.298 -2.143 -7.991 1.00 94.12 98 LEU A O 1
ATOM 822 N N . GLU A 1 99 ? 11.140 -3.687 -9.608 1.00 94.50 99 GLU A N 1
ATOM 823 C CA . GLU A 1 99 ? 12.024 -2.974 -10.543 1.00 94.50 99 GLU A CA 1
ATOM 824 C C . GLU A 1 99 ? 11.396 -1.656 -11.009 1.00 94.50 99 GLU A C 1
ATOM 826 O O . GLU A 1 99 ? 1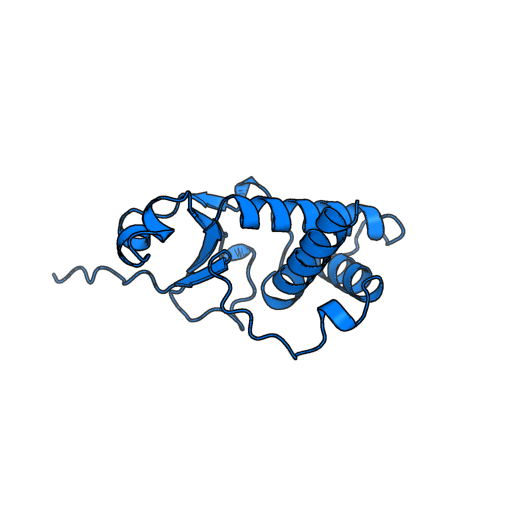2.061 -0.619 -11.029 1.00 94.50 99 GLU A O 1
ATOM 831 N N . ARG A 1 100 ? 10.094 -1.671 -11.317 1.00 95.25 100 ARG A N 1
ATOM 832 C CA . ARG A 1 100 ? 9.332 -0.467 -11.691 1.00 95.25 100 ARG A CA 1
ATOM 833 C C . ARG A 1 100 ? 9.270 0.543 -10.544 1.00 95.25 100 ARG A C 1
ATOM 835 O O . ARG A 1 100 ? 9.448 1.741 -10.763 1.00 95.25 100 ARG A O 1
ATOM 842 N N . LEU A 1 101 ? 9.064 0.065 -9.320 1.00 94.62 101 LEU A N 1
ATOM 843 C CA . LEU A 1 101 ? 9.052 0.872 -8.103 1.00 94.62 101 LEU A CA 1
ATOM 844 C C . LEU A 1 101 ? 10.424 1.500 -7.831 1.00 94.62 101 LEU A C 1
ATOM 846 O O . LEU A 1 101 ? 10.501 2.694 -7.541 1.00 94.62 101 LEU A O 1
ATOM 850 N N . LEU A 1 102 ? 11.509 0.734 -7.982 1.00 93.06 102 LEU A N 1
ATOM 851 C CA . LEU A 1 102 ? 12.874 1.243 -7.839 1.00 93.06 102 LEU A CA 1
ATOM 852 C C . LEU A 1 102 ? 13.179 2.316 -8.891 1.00 93.06 102 LEU A C 1
ATOM 854 O O . LEU A 1 102 ? 13.700 3.376 -8.549 1.00 93.06 102 LEU A O 1
ATOM 858 N N . TYR A 1 103 ? 12.802 2.079 -10.150 1.00 92.81 103 TYR A N 1
ATOM 859 C CA . TYR A 1 103 ? 12.925 3.075 -11.215 1.00 92.81 103 TYR A CA 1
ATOM 860 C C . TYR A 1 103 ? 12.164 4.363 -10.875 1.00 92.81 103 TYR A C 1
ATOM 862 O O . TYR A 1 103 ? 12.724 5.454 -10.935 1.00 92.81 103 TYR A O 1
ATOM 870 N N . SER A 1 104 ? 10.913 4.234 -10.431 1.00 91.38 104 SER A N 1
ATOM 871 C CA . SER A 1 104 ? 10.065 5.375 -10.065 1.00 91.38 104 SER A CA 1
ATOM 872 C C . SER A 1 104 ? 10.636 6.163 -8.887 1.00 91.38 104 SER A C 1
ATOM 874 O O . SER A 1 104 ? 10.617 7.392 -8.902 1.00 91.38 104 SER A O 1
ATOM 876 N N . LYS A 1 105 ? 11.209 5.474 -7.891 1.00 89.94 105 LYS A N 1
ATOM 877 C CA . LYS A 1 105 ? 11.957 6.100 -6.794 1.00 89.94 105 LYS A CA 1
ATOM 878 C C . LYS A 1 105 ? 13.144 6.914 -7.315 1.00 89.94 105 LYS A C 1
ATOM 880 O O . LYS A 1 105 ? 13.344 8.026 -6.845 1.00 89.94 105 LYS A O 1
ATOM 885 N N . HIS A 1 106 ? 13.911 6.401 -8.279 1.00 87.12 106 HIS A N 1
ATOM 886 C CA . HIS A 1 106 ? 15.028 7.148 -8.873 1.00 87.12 106 HIS A CA 1
ATOM 887 C C . HIS A 1 106 ? 14.586 8.406 -9.636 1.00 87.12 106 HIS A C 1
ATOM 889 O O . HIS A 1 106 ? 15.387 9.319 -9.817 1.00 87.12 106 HIS A O 1
ATOM 895 N N . CYS A 1 107 ? 13.328 8.473 -10.074 1.00 84.38 107 CYS A N 1
ATOM 896 C CA . CYS A 1 107 ? 12.755 9.663 -10.703 1.00 84.38 107 CYS A CA 1
ATOM 897 C C . CYS A 1 107 ? 12.223 10.698 -9.697 1.00 84.38 107 CYS A C 1
ATOM 899 O O . CYS A 1 107 ? 11.843 11.797 -10.104 1.00 84.38 107 CYS A O 1
ATOM 901 N N . MET A 1 108 ? 12.163 10.364 -8.406 1.00 83.75 108 MET A N 1
ATOM 902 C CA . MET A 1 108 ? 11.656 11.249 -7.359 1.00 83.75 108 MET A CA 1
ATOM 903 C C . MET A 1 108 ? 12.781 12.101 -6.756 1.00 83.75 108 MET A C 1
ATOM 905 O O . MET A 1 108 ? 13.904 11.619 -6.620 1.00 83.75 108 MET A O 1
ATOM 909 N N . PRO A 1 109 ? 12.501 13.351 -6.342 1.00 83.44 109 PRO A N 1
ATOM 910 C CA . PRO A 1 109 ? 13.466 14.161 -5.608 1.00 83.44 109 PRO A CA 1
ATOM 911 C C . PRO A 1 109 ? 13.923 13.485 -4.307 1.00 83.44 109 PRO A C 1
ATOM 913 O O . PRO A 1 109 ? 13.099 12.969 -3.547 1.00 83.44 109 PRO A O 1
ATOM 916 N N . ASP A 1 110 ? 15.218 13.576 -3.997 1.00 81.12 110 ASP A N 1
ATOM 917 C CA . ASP A 1 110 ? 15.826 12.938 -2.816 1.00 81.12 110 ASP A CA 1
ATOM 918 C C . ASP A 1 110 ? 15.164 13.340 -1.486 1.00 81.12 110 ASP A C 1
ATOM 920 O O . ASP A 1 110 ? 15.171 12.572 -0.523 1.00 81.12 110 ASP A O 1
ATOM 924 N N . CYS A 1 111 ? 14.541 14.523 -1.422 1.00 78.38 111 CYS A N 1
ATOM 925 C CA . CYS A 1 111 ? 13.855 15.006 -0.224 1.00 78.38 111 CYS A CA 1
ATOM 926 C C . CYS A 1 111 ? 12.697 14.099 0.233 1.00 78.38 111 CYS A C 1
ATOM 928 O O . CYS A 1 111 ? 12.407 14.077 1.426 1.00 78.38 111 CYS A O 1
ATOM 930 N N . PHE A 1 112 ? 12.098 13.301 -0.661 1.00 73.38 112 PHE A N 1
ATOM 931 C CA . PHE A 1 112 ? 11.073 12.309 -0.301 1.00 73.38 112 PHE A CA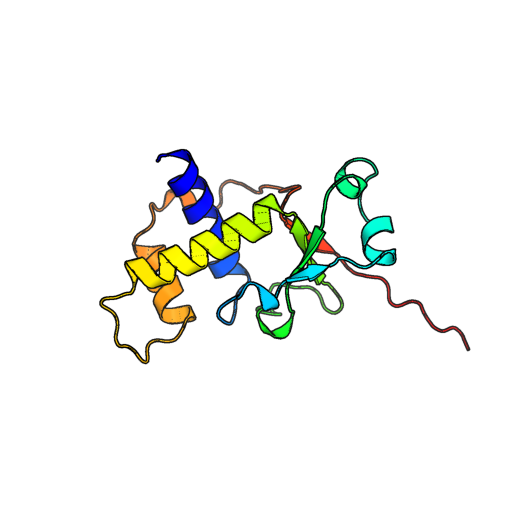 1
ATOM 932 C C . PHE A 1 112 ? 11.633 11.095 0.449 1.00 73.38 112 PHE A C 1
ATOM 934 O O . PHE A 1 112 ? 10.896 10.415 1.153 1.00 73.38 112 PHE A O 1
ATOM 941 N N . PHE A 1 113 ? 12.929 10.814 0.306 1.00 75.00 113 PHE A N 1
ATOM 942 C CA . PHE A 1 113 ? 13.581 9.645 0.905 1.00 75.00 113 PHE A CA 1
ATOM 943 C C . PHE A 1 113 ? 14.632 10.023 1.953 1.00 75.00 113 PHE A C 1
ATOM 945 O O . PHE A 1 113 ? 15.213 9.141 2.586 1.00 75.00 113 PHE A O 1
ATOM 952 N N . SER A 1 114 ? 14.869 11.321 2.165 1.00 70.38 114 SER A N 1
ATOM 953 C CA . SER A 1 114 ? 15.711 11.812 3.254 1.00 70.38 114 SER A CA 1
ATOM 954 C C . SER A 1 114 ? 15.059 11.509 4.609 1.00 70.38 114 SER A C 1
ATOM 956 O O . SER A 1 114 ? 13.897 11.829 4.848 1.00 70.38 114 SER A O 1
ATOM 958 N N . THR A 1 115 ? 15.807 10.863 5.502 1.00 55.16 115 THR A N 1
ATOM 959 C CA . THR A 1 115 ? 15.355 10.226 6.755 1.00 55.16 115 THR A CA 1
ATOM 960 C C . THR A 1 115 ? 14.936 11.192 7.876 1.00 55.16 115 THR A C 1
ATOM 962 O O . THR A 1 115 ? 14.902 10.817 9.047 1.00 55.16 115 THR A O 1
ATOM 965 N N . SER A 1 116 ? 14.594 12.437 7.553 1.00 47.84 116 SER A N 1
ATOM 966 C CA . SER A 1 116 ? 14.416 13.510 8.539 1.00 47.84 116 SER A CA 1
ATOM 967 C C . SER A 1 116 ? 13.011 13.602 9.141 1.00 47.84 116 SER A C 1
ATOM 969 O O . SER A 1 116 ? 12.804 14.387 10.060 1.00 47.84 116 SER A O 1
ATOM 971 N N . THR A 1 117 ? 12.030 12.843 8.652 1.00 43.94 117 THR A N 1
ATOM 972 C CA . THR A 1 117 ? 10.650 12.906 9.159 1.00 43.94 117 THR A CA 1
ATOM 973 C C . THR A 1 117 ? 10.180 11.528 9.608 1.00 43.94 117 THR A C 1
ATOM 975 O O . THR A 1 117 ? 9.685 10.726 8.820 1.00 43.94 117 THR A O 1
ATOM 978 N N . LYS A 1 118 ? 10.297 11.263 10.916 1.00 45.00 118 LYS A N 1
ATOM 979 C CA . LYS A 1 118 ? 9.397 10.326 11.600 1.00 45.00 118 LYS A CA 1
ATOM 980 C C . LYS A 1 118 ? 8.001 10.944 11.557 1.00 45.00 118 LYS A C 1
ATOM 982 O O . LYS A 1 118 ? 7.612 11.664 12.468 1.00 45.00 118 LYS A O 1
ATOM 987 N N . ASN A 1 119 ? 7.281 10.731 10.464 1.00 43.88 119 ASN A N 1
ATOM 988 C CA . ASN A 1 119 ? 5.855 10.999 10.449 1.00 43.88 119 ASN A CA 1
ATOM 989 C C . ASN A 1 119 ? 5.196 9.832 11.184 1.00 43.88 119 ASN A C 1
ATOM 991 O O . ASN A 1 119 ? 4.975 8.777 10.592 1.00 43.88 119 ASN A O 1
ATOM 995 N N . GLU A 1 120 ? 4.922 10.006 12.477 1.00 47.78 120 GLU A N 1
ATOM 996 C CA . GLU A 1 120 ? 3.817 9.294 13.121 1.00 47.78 120 GLU A CA 1
ATOM 997 C C . GLU A 1 120 ? 2.558 9.726 12.366 1.00 47.78 120 GLU A C 1
ATOM 999 O O . GLU A 1 120 ? 2.011 10.805 12.575 1.00 47.78 120 GLU A O 1
ATOM 1004 N N . ASN A 1 121 ? 2.218 8.971 11.325 1.00 58.28 121 ASN A N 1
ATOM 1005 C CA . ASN A 1 121 ? 1.194 9.364 10.381 1.00 58.28 121 ASN A CA 1
ATOM 1006 C C . ASN A 1 121 ? -0.109 8.683 10.776 1.00 58.28 121 ASN A C 1
ATOM 1008 O O . ASN A 1 121 ? -0.283 7.496 10.524 1.00 58.28 121 ASN A O 1
ATOM 1012 N N . GLU A 1 122 ? -1.050 9.453 11.316 1.00 64.06 122 GLU A N 1
ATOM 1013 C CA . GLU A 1 122 ? -2.402 9.000 11.681 1.00 64.06 122 GLU A CA 1
ATOM 1014 C C . GLU A 1 122 ? -3.215 8.441 10.492 1.00 64.06 122 GLU A C 1
ATOM 1016 O O . GLU A 1 122 ? -4.354 8.032 10.660 1.00 64.06 122 GLU A O 1
ATOM 1021 N N . ASN A 1 123 ? -2.667 8.428 9.270 1.00 77.75 123 ASN A N 1
ATOM 1022 C CA . ASN A 1 123 ? -3.331 7.913 8.070 1.00 77.75 123 ASN A CA 1
ATOM 1023 C C . ASN A 1 123 ? -2.875 6.496 7.661 1.00 77.75 123 ASN A C 1
ATOM 1025 O O . ASN A 1 123 ? -3.577 5.832 6.895 1.00 77.75 123 ASN A O 1
ATOM 1029 N N . CYS A 1 124 ? -1.725 6.019 8.158 1.00 81.00 124 CYS A N 1
ATOM 1030 C CA . CYS A 1 124 ? -1.210 4.667 7.913 1.00 81.00 124 CYS A CA 1
ATOM 1031 C C . CYS A 1 124 ? -0.485 4.130 9.146 1.00 81.00 124 CYS A C 1
ATOM 1033 O O . CYS A 1 124 ? 0.401 4.795 9.684 1.00 81.00 124 CYS A O 1
ATOM 1035 N N . ARG A 1 125 ? -0.798 2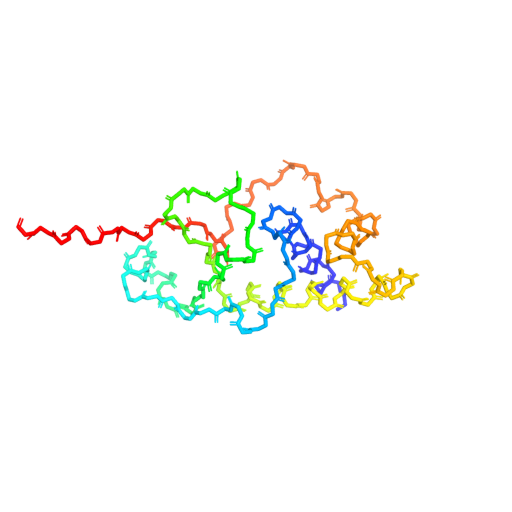.908 9.575 1.00 82.06 125 ARG A N 1
ATOM 1036 C CA . ARG A 1 125 ? -0.181 2.334 10.776 1.00 82.06 125 ARG A CA 1
ATOM 1037 C C . ARG A 1 125 ? -0.136 0.816 10.740 1.00 82.06 125 ARG A C 1
ATOM 1039 O O . ARG A 1 125 ? -0.896 0.178 10.021 1.00 82.06 125 ARG A O 1
ATOM 1046 N N . ILE A 1 126 ? 0.757 0.251 11.540 1.00 82.25 126 ILE A N 1
ATOM 1047 C CA . ILE A 1 126 ? 0.824 -1.185 11.803 1.00 82.25 126 ILE A CA 1
ATOM 1048 C C . ILE A 1 126 ? 0.174 -1.418 13.164 1.00 82.25 126 ILE A C 1
ATOM 1050 O O . ILE A 1 126 ? 0.535 -0.748 14.130 1.00 82.25 126 ILE A O 1
ATOM 1054 N N . ILE A 1 127 ? -0.798 -2.327 13.234 1.00 82.50 127 ILE A N 1
ATOM 1055 C CA . ILE A 1 127 ? -1.480 -2.692 14.482 1.00 82.50 127 ILE A CA 1
ATOM 1056 C C . ILE A 1 127 ? -1.453 -4.200 14.688 1.00 82.50 127 ILE A C 1
ATOM 1058 O O . ILE A 1 127 ? -1.622 -4.956 13.738 1.00 82.50 127 ILE A O 1
ATOM 1062 N N . GLN A 1 128 ? -1.275 -4.653 15.924 1.00 78.88 128 GLN A N 1
ATOM 1063 C CA . GLN A 1 128 ? -1.431 -6.064 16.270 1.00 78.88 128 GLN A CA 1
ATOM 1064 C C . GLN A 1 128 ? -2.892 -6.326 16.632 1.00 78.88 128 GLN A C 1
ATOM 1066 O O . GLN A 1 128 ? -3.346 -5.904 17.693 1.00 78.88 128 GLN A O 1
ATOM 1071 N N . LEU A 1 129 ? -3.643 -7.036 15.784 1.00 70.56 129 LEU A N 1
ATOM 1072 C CA . LEU A 1 129 ? -4.952 -7.531 16.214 1.00 70.56 129 LEU A CA 1
ATOM 1073 C C . LEU A 1 129 ? -4.686 -8.682 17.176 1.00 70.56 129 LEU A C 1
ATOM 1075 O O . LEU A 1 129 ? -4.114 -9.693 16.775 1.00 70.56 129 LEU A O 1
ATOM 1079 N N . GLY A 1 130 ? -5.020 -8.487 18.454 1.00 58.06 130 GLY A N 1
ATOM 1080 C CA . GLY A 1 130 ? -4.849 -9.528 19.456 1.00 58.06 130 GLY A CA 1
ATOM 1081 C C . GLY A 1 130 ? -5.539 -10.792 18.963 1.00 58.06 130 GLY A C 1
ATOM 1082 O O . GLY A 1 130 ? -6.704 -10.739 18.575 1.00 58.06 130 GLY A O 1
ATOM 1083 N N . GLN A 1 131 ? -4.818 -11.913 18.943 1.00 46.88 131 GLN A N 1
ATOM 1084 C CA . GLN A 1 131 ? -5.486 -13.199 18.853 1.00 46.88 131 GLN A CA 1
ATOM 1085 C C . GLN A 1 131 ? -6.395 -13.267 20.073 1.00 46.88 131 GLN A C 1
ATOM 1087 O O . GLN A 1 131 ? -5.919 -13.223 21.208 1.00 46.88 131 GLN A O 1
ATOM 1092 N N . SER A 1 132 ? -7.704 -13.291 19.844 1.00 44.59 132 SER A N 1
ATOM 1093 C CA . SER A 1 132 ? -8.636 -13.773 20.847 1.00 44.59 132 SER A CA 1
ATOM 1094 C C . SER A 1 132 ? -8.154 -15.173 21.205 1.00 44.59 132 SER A C 1
ATOM 1096 O O . SER A 1 132 ? -8.328 -16.105 20.423 1.00 44.59 132 SER A O 1
ATOM 1098 N N . ASP A 1 133 ? -7.444 -15.293 22.329 1.00 41.78 133 ASP A N 1
ATOM 1099 C CA . ASP A 1 133 ? -7.143 -16.577 22.936 1.00 41.78 133 ASP A CA 1
ATOM 1100 C C . ASP A 1 133 ? -8.496 -17.256 23.147 1.00 41.78 133 ASP A C 1
ATOM 1102 O O . ASP A 1 133 ? -9.227 -16.924 24.088 1.00 41.78 133 ASP A O 1
ATOM 1106 N N . ASP A 1 134 ? -8.841 -18.192 22.264 1.00 43.50 134 ASP A N 1
ATOM 1107 C CA . ASP A 1 134 ? -9.838 -19.214 22.544 1.00 43.50 134 ASP A CA 1
ATOM 1108 C C . ASP A 1 134 ? -9.293 -20.022 23.725 1.00 43.50 134 ASP A C 1
ATOM 1110 O O . ASP A 1 134 ? -8.609 -21.039 23.586 1.00 43.50 134 ASP A O 1
ATOM 1114 N N . LYS A 1 135 ? -9.551 -19.510 24.929 1.00 38.97 135 LYS A N 1
ATOM 1115 C CA . LYS A 1 135 ? -9.397 -20.244 26.176 1.00 38.97 135 LYS A CA 1
ATOM 1116 C C . LYS A 1 135 ? -10.461 -21.336 26.187 1.00 38.97 135 LYS A C 1
ATOM 1118 O O . LYS A 1 135 ? -11.572 -21.110 26.662 1.00 38.97 135 LYS A O 1
ATOM 1123 N N . ASN A 1 136 ? -10.106 -22.494 25.636 1.00 36.59 136 ASN A N 1
ATOM 1124 C CA . ASN A 1 136 ? -10.690 -23.774 26.035 1.00 36.59 136 ASN A CA 1
ATOM 1125 C C . ASN A 1 136 ? -10.202 -24.165 27.433 1.00 36.59 136 ASN A C 1
ATOM 1127 O O . ASN A 1 136 ? -8.993 -23.984 27.709 1.00 36.59 136 ASN A O 1
#

Radius of gyration: 16.01 Å; chains: 1; bounding box: 31×44×47 Å

Secondary structure (DSSP, 8-state):
--HHHHHHHHHHHHHHHHBSS---GGGEEEPPHHHHHTS-TTGGGS-EEEEPGGGB-GGGS-TTEEEEEEHHHHHHHHHHHHHHHHHTTTS-TT--HHHHHHHHHHTS-GGGT-TT-----TTEEEEE--------